Protein AF-A0A017HAN5-F1 (afdb_monomer_lite)

Radius of gyration: 19.3 Å; chains: 1; bounding box: 40×43×35 Å

Sequence (55 aa):
MSVRAIRDHLEELYGIEVSPDLISTVTNAVLDEVAEWQNRPLDACYPRSSSTRSE

Structure (mmCIF, N/CA/C/O backbone):
data_AF-A0A017HAN5-F1
#
_entry.id   AF-A0A017HAN5-F1
#
loop_
_atom_site.group_PDB
_atom_site.id
_atom_site.type_symbol
_atom_site.label_atom_id
_atom_site.label_alt_id
_atom_site.label_comp_id
_atom_site.label_asym_id
_atom_site.label_entity_id
_atom_site.label_seq_id
_atom_site.pdbx_PDB_ins_code
_atom_site.Cartn_x
_atom_site.Cartn_y
_atom_site.Cartn_z
_atom_site.occupancy
_atom_site.B_iso_or_equiv
_atom_site.auth_seq_id
_atom_site.auth_comp_id
_atom_site.auth_asym_id
_atom_site.auth_atom_id
_atom_site.pdbx_PDB_model_num
ATOM 1 N N . MET A 1 1 ? 6.672 5.905 6.311 1.00 74.38 1 MET A N 1
ATOM 2 C CA . MET A 1 1 ? 5.320 5.769 6.899 1.00 74.38 1 MET A CA 1
ATOM 3 C C . MET A 1 1 ? 5.208 4.368 7.499 1.00 74.38 1 MET A C 1
ATOM 5 O O . MET A 1 1 ? 5.805 3.467 6.927 1.00 74.38 1 MET A O 1
ATOM 9 N N . SER A 1 2 ? 4.559 4.170 8.652 1.00 90.94 2 SER A N 1
ATOM 10 C CA . SER A 1 2 ? 4.447 2.847 9.301 1.00 90.94 2 SER A CA 1
ATOM 11 C C . SER A 1 2 ? 3.050 2.244 9.119 1.00 90.94 2 SER A C 1
ATOM 13 O O . SER A 1 2 ? 2.092 2.981 8.906 1.00 90.94 2 SER A O 1
ATOM 15 N N . VAL A 1 3 ? 2.914 0.920 9.273 1.00 89.50 3 VAL A N 1
ATOM 16 C CA . VAL A 1 3 ? 1.611 0.219 9.217 1.00 89.50 3 VAL A CA 1
ATOM 17 C C . VAL A 1 3 ? 0.612 0.790 10.231 1.00 89.50 3 VAL A C 1
ATOM 19 O O . VAL A 1 3 ? -0.566 0.938 9.926 1.00 89.50 3 VAL A O 1
ATOM 22 N N . ARG A 1 4 ? 1.094 1.184 11.420 1.00 88.94 4 ARG A N 1
ATOM 23 C CA . ARG A 1 4 ? 0.273 1.843 12.448 1.00 88.94 4 ARG A CA 1
ATOM 24 C C . ARG A 1 4 ? -0.252 3.197 11.966 1.00 88.94 4 ARG A C 1
ATOM 26 O O . ARG A 1 4 ? -1.446 3.426 12.041 1.00 88.94 4 ARG A O 1
ATOM 33 N N . ALA A 1 5 ? 0.613 4.030 11.384 1.00 90.31 5 ALA A N 1
ATOM 34 C CA . ALA A 1 5 ? 0.208 5.330 10.849 1.00 90.31 5 ALA A CA 1
ATOM 35 C C . ALA A 1 5 ? -0.799 5.214 9.687 1.00 90.31 5 ALA A C 1
ATOM 37 O O . ALA A 1 5 ? -1.654 6.077 9.541 1.00 90.31 5 ALA A O 1
ATOM 38 N N . ILE A 1 6 ? -0.712 4.158 8.867 1.00 88.75 6 ILE A N 1
ATOM 39 C CA . ILE A 1 6 ? -1.682 3.893 7.788 1.00 88.75 6 ILE A CA 1
ATOM 40 C C . ILE A 1 6 ? -3.048 3.537 8.374 1.00 88.75 6 ILE A C 1
ATOM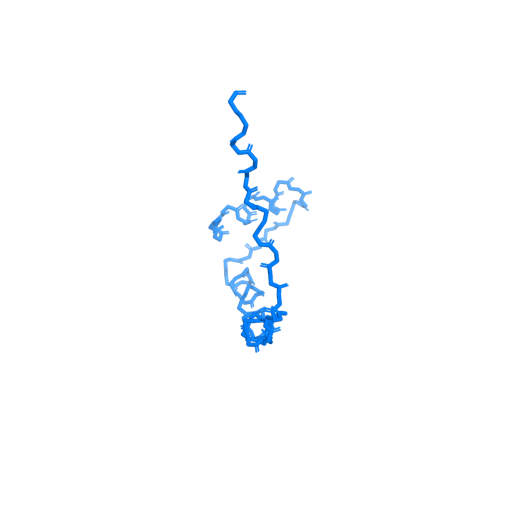 42 O O . ILE A 1 6 ? -4.056 4.083 7.941 1.00 88.75 6 ILE A O 1
ATOM 46 N N . ARG A 1 7 ? -3.085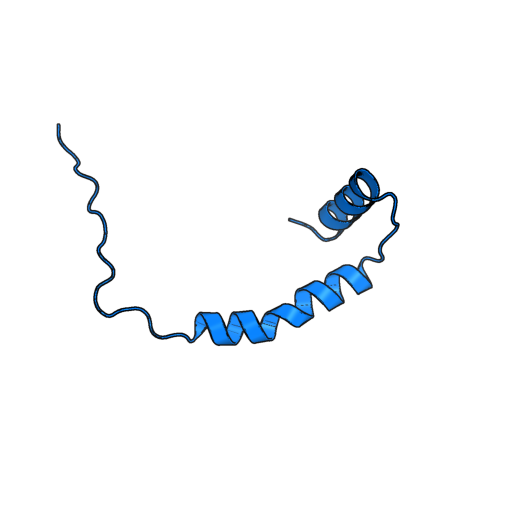 2.645 9.367 1.00 88.62 7 ARG A N 1
ATOM 47 C CA . ARG A 1 7 ? -4.327 2.256 10.038 1.00 88.62 7 ARG A CA 1
ATOM 48 C C . ARG A 1 7 ? -5.008 3.455 10.694 1.00 88.62 7 ARG A C 1
ATOM 50 O O . ARG A 1 7 ? -6.179 3.680 10.427 1.00 88.62 7 ARG A O 1
ATOM 57 N N . ASP A 1 8 ? -4.268 4.221 11.494 1.00 90.62 8 ASP A N 1
ATOM 58 C CA . ASP A 1 8 ? -4.829 5.358 12.231 1.00 90.62 8 ASP A CA 1
ATOM 59 C C . ASP A 1 8 ? -5.403 6.409 11.249 1.00 90.62 8 ASP A C 1
ATOM 61 O O . ASP A 1 8 ? -6.465 6.978 11.483 1.00 90.62 8 ASP A O 1
ATOM 65 N N . HIS A 1 9 ? -4.765 6.592 10.085 1.00 90.50 9 HIS A N 1
ATOM 66 C CA . HIS A 1 9 ? -5.259 7.474 9.023 1.00 90.50 9 HIS A CA 1
ATOM 67 C C . HIS A 1 9 ? -6.520 6.949 8.310 1.00 90.50 9 HIS A C 1
ATOM 69 O O . HIS A 1 9 ? -7.397 7.729 7.939 1.00 90.50 9 HIS A O 1
ATOM 75 N N . LEU A 1 10 ? -6.625 5.632 8.100 1.00 88.06 10 LEU A N 1
ATOM 76 C CA . LEU A 1 10 ? -7.808 5.011 7.492 1.00 88.06 10 LEU A CA 1
ATOM 77 C C . LEU A 1 10 ? -9.013 5.040 8.437 1.00 88.06 10 LEU A C 1
ATOM 79 O O . LEU A 1 10 ? -10.138 5.242 7.982 1.00 88.06 10 LEU A O 1
ATOM 83 N N . GLU A 1 11 ? -8.777 4.888 9.736 1.00 90.25 11 GLU A N 1
ATOM 84 C CA . GLU A 1 11 ? -9.805 5.031 10.763 1.00 90.25 11 GLU A CA 1
ATOM 85 C C . GLU A 1 11 ? -10.312 6.479 10.840 1.00 90.25 11 GLU A C 1
ATOM 87 O O . GLU A 1 11 ? -11.519 6.706 10.816 1.00 90.25 11 GLU A O 1
ATOM 92 N N . GLU A 1 12 ? -9.411 7.466 10.837 1.00 90.19 12 GLU A N 1
ATOM 93 C CA . GLU A 1 12 ? -9.772 8.890 10.875 1.00 90.19 12 GLU A CA 1
ATOM 94 C C . GLU A 1 12 ? -10.592 9.329 9.650 1.00 90.19 12 GLU A C 1
ATOM 96 O O . GLU A 1 12 ? -11.584 10.044 9.786 1.00 90.19 12 GLU A O 1
ATOM 101 N N . LEU A 1 13 ? -10.191 8.904 8.447 1.00 90.81 13 LEU A N 1
ATOM 102 C CA . LEU A 1 13 ? -10.839 9.334 7.205 1.00 90.81 13 LEU A CA 1
ATOM 103 C C . LEU A 1 13 ? -12.107 8.551 6.866 1.00 90.81 13 LEU A C 1
ATOM 105 O O . LEU A 1 13 ? -13.050 9.122 6.317 1.00 90.81 13 LEU A O 1
ATOM 109 N N . TYR A 1 14 ? -12.115 7.244 7.131 1.00 89.00 14 TYR A N 1
ATOM 110 C CA . TYR A 1 14 ? -13.147 6.339 6.622 1.00 89.00 14 TYR A CA 1
ATOM 111 C C . TYR A 1 14 ? -13.896 5.584 7.725 1.00 89.00 14 TYR A C 1
ATOM 113 O O . TYR A 1 14 ? -14.860 4.886 7.415 1.00 89.00 14 TYR A O 1
ATOM 121 N N . GLY A 1 15 ? -13.501 5.715 8.998 1.00 89.25 15 GLY A N 1
ATOM 122 C CA . GLY A 1 15 ? -14.151 5.033 10.123 1.00 89.25 15 GLY A CA 1
ATOM 123 C C . GLY A 1 15 ? -14.048 3.507 10.059 1.00 89.25 15 GLY A C 1
ATOM 124 O O . GLY A 1 15 ? -14.880 2.813 10.641 1.00 89.25 15 GLY A O 1
ATOM 125 N N . ILE A 1 16 ? -13.076 2.981 9.307 1.00 87.94 16 ILE A N 1
ATOM 126 C CA . ILE A 1 16 ? -12.873 1.543 9.115 1.00 87.94 16 ILE A CA 1
ATOM 127 C C . ILE A 1 16 ? -11.676 1.057 9.926 1.00 87.94 16 ILE A C 1
ATOM 129 O O . ILE A 1 16 ? -10.596 1.646 9.887 1.00 87.94 16 ILE A O 1
ATOM 133 N N . GLU A 1 17 ? -11.854 -0.066 10.619 1.00 83.06 17 GLU A N 1
ATOM 134 C CA . GLU A 1 17 ? -10.770 -0.734 11.335 1.00 83.06 17 GLU A CA 1
ATOM 135 C C . GLU A 1 17 ? -10.116 -1.767 10.407 1.00 83.06 17 GLU A C 1
ATOM 137 O O . GLU A 1 17 ? -10.753 -2.719 9.949 1.00 83.06 17 GLU A O 1
ATOM 142 N N . VAL A 1 18 ? -8.841 -1.553 10.078 1.00 85.12 18 VAL A N 1
ATOM 143 C CA . VAL A 1 18 ? -8.099 -2.372 9.109 1.00 85.12 18 VAL A CA 1
ATOM 144 C C . VAL A 1 18 ? -6.969 -3.105 9.823 1.00 85.12 18 VAL A C 1
ATOM 146 O O . VAL A 1 18 ? -6.198 -2.502 10.575 1.00 85.12 18 VAL A O 1
ATOM 149 N N . SER A 1 19 ? -6.846 -4.415 9.592 1.00 90.94 19 SER A N 1
ATOM 150 C CA . SER A 1 19 ? -5.813 -5.212 10.251 1.00 90.94 19 SER A CA 1
ATOM 151 C C .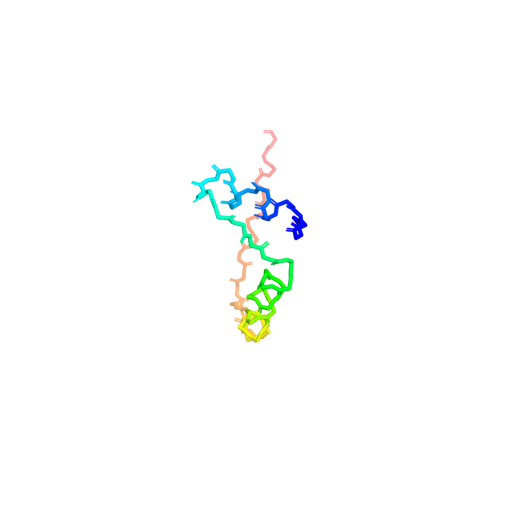 SER A 1 19 ? -4.406 -4.884 9.718 1.00 90.94 19 SER A C 1
ATOM 153 O O . SER A 1 19 ? -4.234 -4.607 8.525 1.00 90.94 19 SER A O 1
ATOM 155 N N . PRO A 1 20 ? -3.364 -4.952 10.570 1.00 87.69 20 PRO A N 1
ATOM 156 C CA . PRO A 1 20 ? -1.976 -4.775 10.138 1.00 87.69 20 PRO A CA 1
ATOM 157 C C . PRO A 1 20 ? -1.554 -5.767 9.047 1.00 87.69 20 PRO A C 1
ATOM 159 O O . PRO A 1 20 ? -0.791 -5.408 8.147 1.00 87.69 20 PRO A O 1
ATOM 162 N N . ASP A 1 21 ? -2.065 -6.999 9.114 1.00 90.94 21 ASP A N 1
ATOM 163 C CA . ASP A 1 21 ? -1.840 -8.034 8.108 1.00 90.94 21 ASP A CA 1
ATOM 164 C C . ASP A 1 21 ? -2.405 -7.626 6.750 1.00 90.94 21 ASP A C 1
ATOM 166 O O . ASP A 1 21 ? -1.687 -7.691 5.758 1.00 90.94 21 ASP A O 1
ATOM 170 N N . LEU A 1 22 ? -3.639 -7.111 6.701 1.00 89.88 22 LEU A N 1
ATOM 171 C CA . LEU A 1 22 ? -4.258 -6.670 5.451 1.00 89.88 22 LEU A CA 1
ATOM 172 C C . LEU A 1 22 ? -3.479 -5.515 4.810 1.00 89.88 22 LEU A C 1
ATOM 174 O O . LEU A 1 22 ? -3.220 -5.541 3.608 1.00 89.88 22 LEU A O 1
ATOM 178 N N . ILE A 1 23 ? -3.041 -4.538 5.609 1.00 89.12 23 ILE A N 1
ATOM 179 C CA . ILE A 1 23 ? -2.186 -3.442 5.124 1.00 89.12 23 ILE A CA 1
ATOM 180 C C . ILE A 1 23 ? -0.883 -4.004 4.538 1.00 89.12 23 ILE A C 1
ATOM 182 O O . ILE A 1 23 ? -0.445 -3.580 3.467 1.00 89.12 23 ILE A O 1
ATOM 186 N N . SER A 1 24 ? -0.279 -4.985 5.210 1.00 91.31 24 SER A N 1
ATOM 187 C CA . SER A 1 24 ? 0.961 -5.616 4.754 1.00 91.31 24 SER A CA 1
ATOM 188 C C . SER A 1 24 ? 0.749 -6.405 3.461 1.00 91.31 24 SER A C 1
ATOM 190 O O . SER A 1 24 ? 1.538 -6.262 2.533 1.00 91.31 24 SER A O 1
ATOM 192 N N . THR A 1 25 ? -0.338 -7.171 3.344 1.00 91.81 25 THR A N 1
ATOM 193 C CA . THR A 1 25 ? -0.697 -7.909 2.124 1.00 91.81 25 THR A CA 1
ATOM 194 C C . THR A 1 25 ? -0.885 -6.975 0.935 1.00 91.81 25 THR A C 1
ATOM 196 O O . THR A 1 25 ? -0.311 -7.221 -0.123 1.00 91.81 25 THR A O 1
ATOM 199 N N . VAL A 1 26 ? -1.638 -5.885 1.108 1.00 90.44 26 VAL A N 1
ATOM 200 C CA . VAL A 1 26 ? -1.862 -4.897 0.042 1.00 90.44 26 VAL A CA 1
ATOM 201 C C . VAL A 1 26 ? -0.550 -4.231 -0.366 1.00 90.44 26 VAL A C 1
ATOM 203 O O . VAL A 1 26 ? -0.265 -4.119 -1.553 1.00 90.44 26 VAL A O 1
ATOM 206 N N . THR A 1 27 ? 0.282 -3.838 0.602 1.00 89.88 27 THR A N 1
ATOM 207 C CA . THR A 1 27 ? 1.572 -3.194 0.304 1.00 89.88 27 THR A CA 1
ATOM 208 C C . THR A 1 27 ? 2.531 -4.158 -0.399 1.00 89.88 27 THR A C 1
ATOM 210 O O . THR A 1 27 ? 3.252 -3.757 -1.308 1.00 89.88 27 THR A O 1
ATOM 213 N N . ASN A 1 28 ? 2.509 -5.440 -0.024 1.00 91.94 28 ASN A N 1
ATOM 214 C CA . ASN A 1 28 ? 3.328 -6.471 -0.655 1.00 91.94 28 ASN A CA 1
ATOM 215 C C . ASN A 1 28 ? 2.891 -6.770 -2.094 1.00 91.94 28 ASN A C 1
ATOM 217 O O . ASN A 1 28 ? 3.741 -7.072 -2.923 1.00 91.94 28 ASN A O 1
ATOM 221 N N . ALA A 1 29 ? 1.599 -6.652 -2.410 1.00 92.25 29 ALA A N 1
ATOM 222 C CA . ALA A 1 29 ? 1.085 -6.905 -3.757 1.00 92.25 29 ALA A CA 1
ATOM 223 C C . ALA A 1 29 ? 1.660 -5.949 -4.820 1.00 92.25 29 ALA A C 1
ATOM 225 O O . ALA A 1 29 ? 1.693 -6.289 -5.996 1.00 92.25 29 ALA A O 1
ATOM 226 N N . VAL A 1 30 ? 2.138 -4.769 -4.413 1.00 92.81 30 VAL A N 1
ATOM 227 C CA . VAL A 1 30 ? 2.730 -3.771 -5.320 1.00 92.81 30 VAL A CA 1
ATOM 228 C C . VAL A 1 30 ? 4.229 -4.028 -5.553 1.00 92.81 30 VAL A C 1
ATOM 230 O O . VAL A 1 30 ? 4.832 -3.423 -6.435 1.00 92.81 30 VAL A O 1
ATOM 233 N N . LEU A 1 31 ? 4.865 -4.932 -4.794 1.00 92.69 31 LEU A N 1
ATOM 234 C CA . LEU A 1 31 ? 6.313 -5.167 -4.888 1.00 92.69 31 LEU A CA 1
ATOM 235 C C . LEU A 1 31 ? 6.748 -5.688 -6.261 1.00 92.69 31 LEU A C 1
ATOM 237 O O . LEU A 1 31 ? 7.810 -5.292 -6.739 1.00 92.69 31 LEU A O 1
ATOM 241 N N . ASP A 1 32 ? 5.929 -6.520 -6.903 1.00 89.75 32 ASP A N 1
ATOM 242 C CA . ASP A 1 32 ? 6.226 -7.046 -8.238 1.00 89.75 32 ASP A CA 1
ATOM 243 C C . ASP A 1 32 ? 6.210 -5.925 -9.291 1.00 89.75 32 ASP A C 1
ATOM 245 O O . ASP A 1 32 ? 7.146 -5.792 -10.078 1.00 89.75 32 ASP A O 1
ATOM 249 N N . GLU A 1 33 ? 5.215 -5.035 -9.240 1.00 90.81 33 GLU A N 1
ATOM 250 C CA . GLU A 1 33 ? 5.126 -3.863 -10.124 1.00 90.81 33 GLU A CA 1
ATOM 251 C C . GLU A 1 33 ? 6.280 -2.877 -9.878 1.00 90.81 33 GLU A C 1
ATOM 253 O O . GLU A 1 33 ? 6.841 -2.305 -10.815 1.00 90.81 33 GLU A O 1
ATOM 258 N N . VAL A 1 34 ? 6.702 -2.710 -8.619 1.00 91.56 34 VAL A N 1
ATOM 259 C CA . VAL A 1 34 ? 7.894 -1.920 -8.274 1.00 91.56 34 VAL A CA 1
ATOM 260 C C . VAL A 1 34 ? 9.149 -2.540 -8.879 1.00 91.56 34 VAL A C 1
ATOM 262 O O . VAL A 1 34 ? 9.986 -1.805 -9.405 1.00 91.56 34 VAL A O 1
ATOM 265 N N . ALA A 1 35 ? 9.293 -3.864 -8.830 1.00 90.25 35 ALA A N 1
ATOM 266 C CA . ALA A 1 35 ? 10.435 -4.553 -9.420 1.00 90.25 35 ALA A CA 1
ATOM 267 C C . ALA A 1 35 ? 10.464 -4.381 -10.947 1.00 90.25 35 ALA A C 1
ATOM 269 O O . ALA A 1 35 ? 11.521 -4.103 -11.519 1.00 90.25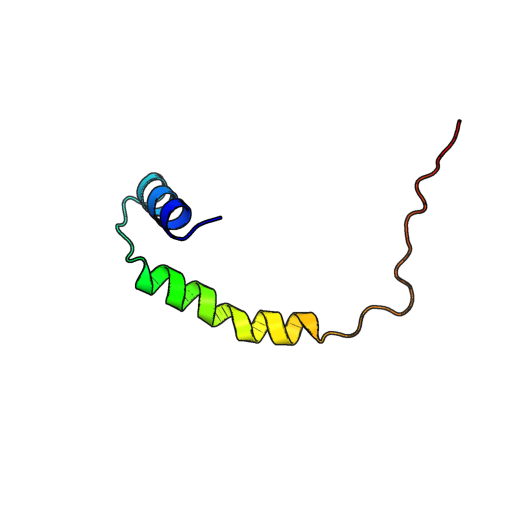 35 ALA A O 1
ATOM 270 N N . GLU A 1 36 ? 9.316 -4.474 -11.616 1.00 91.06 36 GLU A N 1
ATOM 271 C CA . GLU A 1 36 ? 9.211 -4.170 -13.045 1.00 91.06 36 GLU A CA 1
ATOM 272 C C . GLU A 1 36 ? 9.578 -2.713 -13.334 1.00 91.06 36 GLU A C 1
ATOM 274 O O . GLU A 1 36 ? 10.388 -2.439 -14.222 1.00 91.06 36 GLU A O 1
ATOM 279 N N . TRP A 1 37 ? 9.046 -1.775 -12.547 1.00 92.69 37 TRP A N 1
ATOM 280 C CA . TRP A 1 37 ? 9.318 -0.351 -12.699 1.00 92.69 37 TRP A CA 1
ATOM 281 C C . TRP A 1 37 ? 10.802 -0.016 -12.515 1.00 92.69 37 TRP A C 1
ATOM 283 O O . TRP A 1 37 ? 11.352 0.763 -13.294 1.00 92.69 37 TRP A O 1
ATOM 293 N N . GLN A 1 38 ? 11.468 -0.641 -11.542 1.00 89.00 38 GLN A N 1
ATOM 294 C CA . GLN A 1 38 ? 12.902 -0.478 -11.286 1.00 89.00 38 GLN A CA 1
ATOM 295 C C . GLN A 1 38 ? 13.782 -0.957 -12.445 1.00 89.00 38 GLN A C 1
ATOM 297 O O . GLN A 1 38 ? 14.853 -0.396 -12.665 1.00 89.00 38 GLN A O 1
ATOM 302 N N . ASN A 1 39 ? 13.345 -1.977 -13.186 1.00 88.56 39 ASN 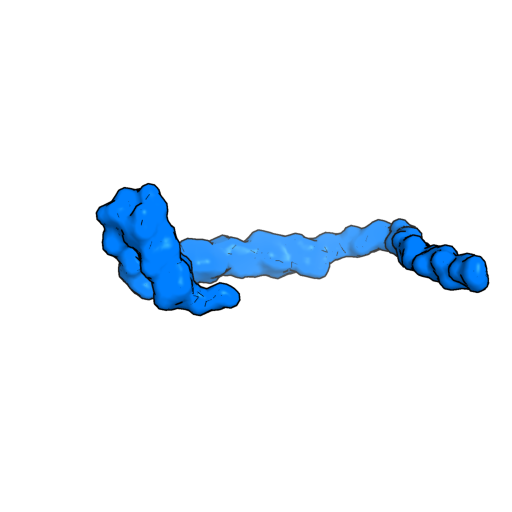A N 1
ATOM 303 C CA . ASN A 1 39 ? 14.093 -2.535 -14.314 1.00 88.56 39 ASN A CA 1
ATOM 304 C C . ASN A 1 39 ? 13.843 -1.798 -15.639 1.00 88.56 39 ASN A C 1
ATOM 306 O O . ASN A 1 39 ? 14.415 -2.167 -16.669 1.00 88.56 39 ASN A O 1
ATOM 310 N N . ARG A 1 40 ? 13.004 -0.755 -15.651 1.00 88.12 40 ARG A N 1
ATOM 311 C CA . ARG A 1 40 ? 12.746 0.020 -16.867 1.00 88.12 40 ARG A CA 1
ATOM 312 C C . ARG A 1 40 ? 14.005 0.789 -17.283 1.00 88.12 40 ARG A C 1
ATOM 314 O O . ARG A 1 40 ? 14.587 1.491 -16.454 1.00 88.12 40 ARG A O 1
ATOM 321 N N . PRO A 1 41 ? 14.425 0.699 -18.560 1.00 86.81 41 PRO A N 1
ATOM 322 C CA . PRO A 1 41 ? 15.581 1.438 -19.041 1.00 86.81 41 PRO A CA 1
ATOM 323 C C . PRO A 1 41 ? 15.330 2.939 -18.891 1.00 86.81 41 PRO A C 1
ATOM 325 O O . PRO A 1 41 ? 14.299 3.459 -19.317 1.00 86.81 41 PRO A O 1
ATOM 328 N N . LEU A 1 42 ? 16.285 3.620 -18.264 1.00 82.75 42 LEU A N 1
ATOM 329 C CA . LEU A 1 42 ? 16.293 5.073 -18.168 1.00 82.75 42 LEU A CA 1
ATOM 330 C C . LEU A 1 42 ? 16.600 5.667 -19.547 1.00 82.75 42 LEU A C 1
ATOM 332 O O . LEU A 1 42 ? 17.412 5.120 -20.297 1.00 82.75 42 LEU A O 1
ATOM 336 N N . ASP A 1 43 ? 15.975 6.797 -19.870 1.00 81.00 43 ASP A N 1
ATOM 337 C CA . ASP A 1 43 ? 16.281 7.526 -21.097 1.00 81.00 43 ASP A CA 1
ATOM 338 C C . ASP A 1 43 ? 17.765 7.916 -21.154 1.00 81.00 43 ASP A C 1
ATOM 340 O O . ASP A 1 43 ? 18.356 8.374 -20.173 1.00 81.00 43 ASP A O 1
ATOM 344 N N . ALA A 1 44 ? 18.366 7.752 -22.337 1.00 76.94 44 ALA A N 1
ATOM 345 C CA . ALA A 1 44 ? 19.803 7.932 -22.564 1.00 76.94 44 ALA A CA 1
ATOM 346 C C . ALA A 1 44 ? 20.311 9.342 -22.209 1.00 76.94 44 ALA A C 1
ATOM 348 O O . ALA A 1 44 ? 21.474 9.514 -21.843 1.00 76.94 44 ALA A O 1
ATOM 349 N N . CYS A 1 45 ? 19.436 10.345 -22.290 1.00 78.19 45 CYS A N 1
ATOM 350 C CA . CYS A 1 45 ? 19.691 11.690 -21.802 1.00 78.19 45 CYS A CA 1
ATOM 351 C C . CYS A 1 45 ? 18.721 12.001 -20.667 1.00 78.19 45 CYS A C 1
ATOM 353 O O . CYS A 1 45 ? 17.576 12.373 -20.905 1.00 78.19 45 CYS A O 1
ATOM 355 N N . TYR A 1 46 ? 19.211 11.917 -19.433 1.00 70.31 46 TYR A N 1
ATOM 356 C CA . TYR A 1 46 ? 18.573 12.561 -18.294 1.00 70.31 46 TYR A CA 1
ATOM 357 C C . TYR A 1 46 ? 19.177 13.967 -18.168 1.00 70.31 46 TYR A C 1
ATOM 359 O O . TYR A 1 46 ? 20.307 14.084 -17.676 1.00 70.31 46 TYR A O 1
ATOM 367 N N . PRO A 1 47 ? 18.521 15.041 -18.655 1.00 72.50 47 PRO A N 1
ATOM 368 C CA . PRO A 1 47 ? 19.061 16.381 -18.502 1.00 72.50 47 PRO A CA 1
ATOM 369 C C . PRO A 1 47 ? 19.129 16.681 -17.006 1.00 72.50 47 PRO A C 1
ATOM 371 O O . PRO A 1 47 ? 18.118 16.952 -16.359 1.00 72.50 47 PRO A O 1
ATOM 374 N N . ARG A 1 48 ? 20.335 16.636 -16.428 1.00 61.56 48 ARG A N 1
ATOM 375 C CA . ARG A 1 48 ? 20.552 17.314 -15.157 1.00 61.56 48 ARG A CA 1
ATOM 376 C C . ARG A 1 48 ? 20.313 18.781 -15.465 1.00 61.56 48 ARG A C 1
ATOM 378 O O . ARG A 1 48 ? 21.109 19.379 -16.185 1.00 61.56 48 ARG A O 1
ATOM 385 N N . SER A 1 49 ? 19.240 19.360 -14.935 1.00 59.25 49 SER A N 1
ATOM 386 C CA . SER A 1 49 ? 19.207 20.801 -14.742 1.00 59.25 49 SER A CA 1
ATOM 387 C C . SER A 1 49 ? 20.393 21.109 -13.830 1.00 59.25 49 SER A C 1
ATOM 389 O O . SER A 1 49 ? 20.310 20.962 -12.611 1.00 59.25 49 SER A O 1
ATOM 391 N N . SER A 1 50 ? 21.551 21.418 -14.416 1.00 51.91 50 SER A N 1
ATOM 392 C CA . SER A 1 50 ? 22.614 22.097 -13.704 1.00 51.91 50 SER A CA 1
ATOM 393 C C . SER A 1 50 ? 21.958 23.361 -13.194 1.00 51.91 50 SER A C 1
ATOM 395 O O . SER A 1 50 ? 21.614 24.231 -13.994 1.00 51.91 50 SER A O 1
ATOM 397 N N . SER A 1 51 ? 21.681 23.398 -11.890 1.00 54.62 51 SER A N 1
ATOM 398 C CA . SER A 1 51 ? 21.234 24.599 -11.214 1.00 54.62 51 SER A CA 1
ATOM 399 C C . SER A 1 51 ? 22.116 25.721 -11.720 1.00 54.62 51 SER A C 1
ATOM 401 O O . SER A 1 51 ? 23.337 25.667 -11.548 1.00 54.62 51 SER A O 1
ATOM 403 N N . THR A 1 52 ? 21.506 26.682 -12.401 1.00 58.88 52 THR A N 1
ATOM 404 C CA . THR A 1 52 ? 22.126 27.956 -12.706 1.00 58.88 52 THR A CA 1
ATOM 405 C C . THR A 1 52 ? 22.513 28.552 -11.360 1.00 58.88 52 THR A C 1
ATOM 407 O O . THR A 1 52 ? 21.709 29.189 -10.688 1.00 58.88 52 THR A O 1
ATOM 410 N N . ARG A 1 53 ? 23.734 28.266 -10.906 1.00 63.16 53 ARG A N 1
ATOM 411 C CA . ARG A 1 53 ? 24.425 29.076 -9.918 1.00 63.16 53 ARG A CA 1
ATOM 412 C C . ARG A 1 53 ? 24.854 30.321 -10.683 1.00 63.16 53 ARG A C 1
ATOM 414 O O . ARG A 1 53 ? 25.984 30.394 -11.145 1.00 63.16 53 ARG A O 1
ATOM 421 N N . SER A 1 54 ? 23.893 31.209 -10.919 1.00 58.19 54 SER A N 1
ATOM 422 C CA . SE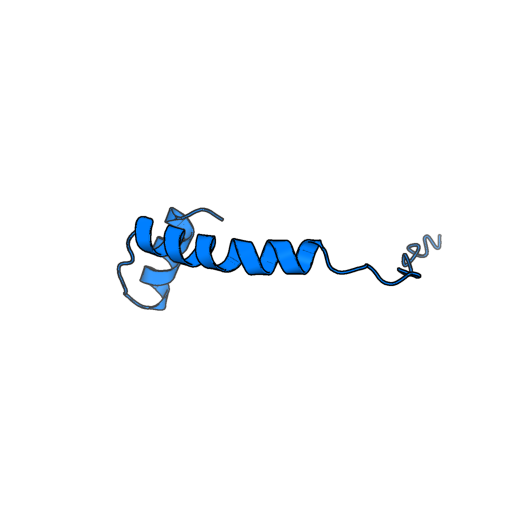R A 1 54 ? 24.181 32.600 -11.232 1.00 58.19 54 SER A CA 1
ATOM 423 C C . SER A 1 54 ? 24.333 33.336 -9.912 1.00 58.19 54 SER A C 1
ATOM 425 O O . SER A 1 54 ? 23.558 33.115 -8.980 1.00 58.19 54 SER A O 1
ATOM 427 N N . GLU A 1 55 ? 25.412 34.101 -9.880 1.00 51.78 55 GLU A N 1
ATOM 428 C CA . GLU A 1 55 ? 25.881 35.008 -8.835 1.00 51.78 55 GLU A CA 1
ATOM 429 C C . GLU A 1 55 ? 24.831 36.026 -8.376 1.00 51.78 55 GLU A C 1
ATOM 431 O O . GLU A 1 55 ? 23.960 36.404 -9.196 1.00 51.78 55 GLU A O 1
#

InterPro domains:
  IPR001207 Transposase, mutator type [PF00872] (1-47)

Foldseek 3Di:
DDLVVVQVVCCVPPVDHDDSVRVVVVVVVCVVVVVVVVPDDDPPDPDDPPPPPDD

Secondary structure (DSSP, 8-state):
--HHHHHHHHHHHH-----HHHHHHHHHHTHHHHHHHHTSPPPS-----------

pLDDT: mean 83.41, std 11.88, range [51.78, 92.81]

Organism: NCBI:txid442562